Protein AF-A0A4Q0IN74-F1 (afdb_monomer_lite)

Secondary structure (DSSP, 8-state):
--TTS----EEEE-TTTTTSPPEEEESS--B-TTS-B--S-BTTTTEEEEETTEEEE--S-GGG--TT--HHHHHHHHHHHHHHHHHHHHH---GGGTS----

Radius of gyration: 13.14 Å; chains: 1; bounding box: 30×24×35 Å

Structure (mmCIF, N/CA/C/O backbone):
data_AF-A0A4Q0IN74-F1
#
_entry.id   AF-A0A4Q0IN74-F1
#
loop_
_atom_site.group_PDB
_atom_site.id
_atom_site.type_symbol
_atom_site.label_atom_id
_atom_site.label_alt_id
_atom_site.label_comp_id
_atom_site.label_asym_id
_atom_site.label_entity_id
_atom_site.label_seq_id
_atom_site.pdbx_PDB_ins_code
_atom_site.Cartn_x
_atom_site.Cartn_y
_atom_site.Cartn_z
_atom_site.occupancy
_atom_site.B_iso_or_equiv
_atom_site.auth_seq_id
_atom_site.auth_comp_id
_atom_site.auth_asym_id
_atom_site.auth_atom_id
_atom_site.pdbx_PDB_model_num
ATOM 1 N N . MET A 1 1 ? -3.597 -13.195 2.644 1.00 80.94 1 MET A N 1
ATOM 2 C CA . MET A 1 1 ? -4.027 -13.223 4.054 1.00 80.94 1 MET A CA 1
ATOM 3 C C . MET A 1 1 ? -3.033 -12.430 4.891 1.00 80.94 1 MET A C 1
ATOM 5 O O . MET A 1 1 ? -1.827 -12.595 4.692 1.00 80.94 1 MET A O 1
ATOM 9 N N . THR A 1 2 ? -3.526 -11.534 5.739 1.00 93.50 2 THR A N 1
ATOM 10 C CA . THR A 1 2 ? -2.748 -10.815 6.757 1.00 93.50 2 THR A CA 1
ATOM 11 C C . THR A 1 2 ? -2.575 -11.670 8.013 1.00 93.50 2 THR A C 1
ATOM 13 O O . THR A 1 2 ? -3.188 -12.731 8.134 1.00 93.50 2 THR A O 1
ATOM 16 N N . ASN A 1 3 ? -1.730 -11.238 8.947 1.00 92.62 3 ASN A N 1
ATOM 17 C CA . ASN A 1 3 ? -1.408 -11.996 10.160 1.00 92.62 3 ASN A CA 1
ATOM 18 C C . ASN A 1 3 ? -2.602 -12.161 11.116 1.00 92.62 3 ASN A C 1
ATOM 20 O O . ASN A 1 3 ? -2.602 -13.066 11.942 1.00 92.62 3 ASN A O 1
ATOM 24 N N . ASP A 1 4 ? -3.622 -11.312 10.997 1.00 92.25 4 ASP A N 1
ATOM 25 C CA . ASP A 1 4 ? -4.891 -11.399 11.727 1.00 92.25 4 ASP A CA 1
ATOM 26 C C . ASP A 1 4 ? -6.000 -12.136 10.950 1.00 92.25 4 ASP A C 1
ATOM 28 O O . ASP A 1 4 ? -7.163 -12.120 11.349 1.00 92.25 4 ASP A O 1
ATOM 32 N N . GLY A 1 5 ? -5.655 -12.801 9.842 1.00 93.31 5 GLY A N 1
ATOM 33 C CA . GLY A 1 5 ? -6.567 -13.666 9.090 1.00 93.31 5 GLY A CA 1
ATOM 34 C C . GLY A 1 5 ? -7.418 -12.955 8.036 1.00 93.31 5 GLY A C 1
ATOM 35 O O . GLY A 1 5 ? -8.136 -13.624 7.290 1.00 93.31 5 GLY A O 1
ATOM 36 N N . LYS A 1 6 ? -7.328 -11.625 7.894 1.00 95.88 6 LYS A N 1
ATOM 37 C CA . LYS A 1 6 ? -8.041 -10.901 6.831 1.00 95.88 6 LYS A CA 1
ATOM 38 C C . LYS A 1 6 ? -7.501 -11.268 5.444 1.00 95.88 6 LYS A C 1
ATOM 40 O O . LYS A 1 6 ? -6.294 -11.358 5.200 1.00 95.88 6 LYS A O 1
ATOM 45 N N . CYS A 1 7 ? -8.411 -11.510 4.503 1.00 96.56 7 CYS A N 1
ATOM 46 C CA . CYS A 1 7 ? -8.075 -11.841 3.123 1.00 96.56 7 CYS A CA 1
ATOM 47 C C . CYS A 1 7 ? -8.364 -10.650 2.211 1.00 96.56 7 CYS A C 1
ATOM 49 O O . CYS A 1 7 ? -9.425 -10.045 2.310 1.00 96.56 7 CYS A O 1
ATOM 51 N N . PHE A 1 8 ? -7.417 -10.354 1.325 1.00 97.62 8 PHE A N 1
ATOM 52 C CA . PHE A 1 8 ? -7.497 -9.293 0.331 1.00 97.62 8 PHE A CA 1
ATOM 53 C C . PHE A 1 8 ? -7.029 -9.861 -1.003 1.00 97.62 8 PHE A C 1
ATOM 55 O O . PHE A 1 8 ? -6.064 -10.635 -1.035 1.00 97.62 8 PHE A O 1
ATOM 62 N N . VAL A 1 9 ? -7.686 -9.458 -2.086 1.00 98.12 9 VAL A N 1
ATOM 63 C CA . VAL A 1 9 ? -7.279 -9.796 -3.451 1.00 98.12 9 VAL A CA 1
ATOM 64 C C . VAL A 1 9 ? -6.498 -8.620 -4.018 1.00 98.12 9 VAL A C 1
ATOM 66 O O . VAL A 1 9 ? -6.969 -7.484 -3.987 1.00 98.12 9 VAL A O 1
ATOM 69 N N . LEU A 1 10 ? -5.283 -8.890 -4.500 1.00 98.19 10 LEU A N 1
ATOM 70 C CA . LEU A 1 10 ? -4.440 -7.889 -5.144 1.00 98.19 10 LEU A CA 1
ATOM 71 C C . LEU A 1 10 ? -4.510 -8.041 -6.660 1.00 98.19 10 LEU A C 1
ATOM 73 O O . LEU A 1 10 ? -4.196 -9.102 -7.196 1.00 98.19 10 LEU A O 1
ATOM 77 N N . ASN A 1 11 ? -4.825 -6.947 -7.344 1.00 98.25 11 ASN A N 1
ATOM 78 C CA . ASN A 1 11 ? -4.741 -6.841 -8.791 1.00 98.25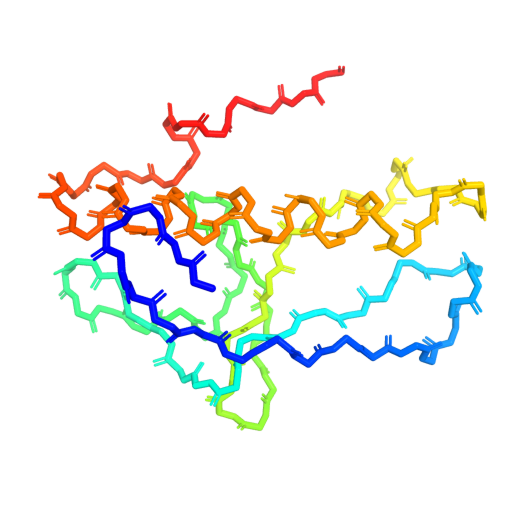 11 ASN A CA 1
ATOM 79 C C . ASN A 1 11 ? -3.444 -6.116 -9.176 1.00 98.25 11 ASN A C 1
ATOM 81 O O . ASN A 1 11 ? -3.310 -4.910 -8.956 1.00 98.25 11 ASN A O 1
ATOM 85 N N . ILE A 1 12 ? -2.478 -6.850 -9.733 1.00 98.00 12 ILE A N 1
ATOM 86 C CA . ILE A 1 12 ? -1.190 -6.304 -10.186 1.00 98.00 12 ILE A CA 1
ATOM 87 C C . ILE A 1 12 ? -1.249 -6.112 -11.704 1.00 98.00 12 ILE A C 1
ATOM 89 O O . ILE A 1 12 ? -1.257 -7.076 -12.469 1.00 98.00 12 ILE A O 1
ATOM 93 N N . ARG A 1 13 ? -1.273 -4.856 -12.158 1.00 97.50 13 ARG A N 1
ATOM 94 C CA . ARG A 1 13 ? -1.326 -4.504 -13.582 1.00 97.50 13 ARG A CA 1
ATOM 95 C C . ARG A 1 13 ? 0.084 -4.436 -14.161 1.00 97.50 13 ARG A C 1
ATOM 97 O O . ARG A 1 13 ? 0.853 -3.546 -13.812 1.00 97.50 13 ARG A O 1
ATOM 104 N N . LEU A 1 14 ? 0.391 -5.346 -15.084 1.00 96.81 14 LEU A N 1
ATOM 105 C CA . LEU A 1 14 ? 1.731 -5.516 -15.666 1.00 96.81 14 LEU A CA 1
ATOM 106 C C . LEU A 1 14 ? 2.001 -4.670 -16.919 1.00 96.81 14 LEU A C 1
ATOM 108 O O . LEU A 1 14 ? 3.072 -4.780 -17.510 1.00 96.81 14 LEU A O 1
ATOM 112 N N . SER A 1 15 ? 1.059 -3.823 -17.338 1.00 94.38 15 SER A N 1
ATOM 113 C CA . SER A 1 15 ? 1.269 -2.933 -18.485 1.00 94.38 15 SER A CA 1
ATOM 114 C C . SER A 1 15 ? 2.459 -2.007 -18.222 1.00 94.38 15 SER A C 1
ATOM 116 O O . SER A 1 15 ? 2.410 -1.204 -17.293 1.00 94.38 15 SER A O 1
ATOM 118 N N . GLY A 1 16 ? 3.514 -2.119 -19.033 1.00 92.50 16 GLY A N 1
ATOM 119 C CA . GLY A 1 16 ? 4.746 -1.335 -18.893 1.00 92.50 16 GLY A CA 1
ATOM 120 C C . GLY A 1 16 ? 5.785 -1.917 -17.927 1.00 92.50 16 GLY A C 1
ATOM 121 O O . GLY A 1 16 ? 6.858 -1.337 -17.783 1.00 92.50 16 GLY A O 1
ATOM 122 N N . PHE A 1 17 ? 5.527 -3.054 -17.276 1.00 95.19 17 PHE A N 1
ATOM 123 C CA . PHE A 1 17 ? 6.558 -3.757 -16.507 1.00 95.19 17 PHE A CA 1
ATOM 124 C C . PHE A 1 17 ? 7.582 -4.418 -17.461 1.00 95.19 17 PHE A C 1
ATOM 126 O O . PHE A 1 17 ? 7.162 -5.021 -18.449 1.00 95.19 17 PHE A O 1
ATOM 133 N N . PRO A 1 18 ? 8.903 -4.354 -17.191 1.00 95.38 18 PRO A N 1
ATOM 134 C CA . PRO A 1 18 ? 9.540 -3.752 -16.018 1.00 95.38 18 PRO A CA 1
ATOM 135 C C . PRO A 1 18 ? 9.952 -2.284 -16.198 1.00 95.38 18 PRO A C 1
ATOM 137 O O . PRO A 1 18 ? 10.415 -1.689 -15.237 1.00 95.38 18 PRO A O 1
ATOM 140 N N . THR A 1 19 ? 9.770 -1.679 -17.377 1.00 96.44 19 THR A N 1
ATOM 141 C CA . THR A 1 19 ? 10.175 -0.283 -17.660 1.00 96.44 19 THR A CA 1
ATOM 142 C C . THR A 1 19 ? 9.534 0.770 -16.748 1.00 96.44 19 THR A C 1
ATOM 144 O O . THR A 1 19 ? 10.097 1.841 -16.546 1.00 96.44 19 THR A O 1
ATOM 147 N N . SER A 1 20 ? 8.378 0.465 -16.163 1.00 95.56 20 SER A N 1
ATOM 148 C CA . SER A 1 20 ? 7.707 1.264 -15.137 1.00 95.56 20 SER A CA 1
ATOM 149 C C . SER A 1 20 ? 7.170 0.358 -14.033 1.00 95.56 20 SER A C 1
ATOM 151 O O . SER A 1 20 ? 6.805 -0.793 -14.306 1.00 95.56 20 SER A O 1
ATOM 153 N N . LYS A 1 21 ? 7.047 0.878 -12.804 1.00 95.81 21 LYS A N 1
ATOM 154 C CA . LYS A 1 21 ? 6.431 0.119 -11.710 1.00 95.81 21 LYS A CA 1
ATOM 155 C C . LYS A 1 21 ? 4.994 -0.282 -12.070 1.00 95.81 21 LYS A C 1
ATOM 157 O O . LYS A 1 21 ? 4.242 0.540 -12.601 1.00 95.81 21 LYS A O 1
ATOM 162 N N . PRO A 1 22 ? 4.563 -1.514 -11.754 1.00 97.50 22 PRO A N 1
ATOM 163 C CA . PRO A 1 22 ? 3.189 -1.919 -11.995 1.00 97.50 22 PRO A CA 1
ATOM 164 C C . PRO A 1 22 ? 2.249 -1.152 -11.061 1.00 97.50 22 PRO A C 1
ATOM 166 O O . PRO A 1 22 ? 2.581 -0.863 -9.904 1.00 97.50 22 PRO A O 1
ATOM 169 N N . LYS A 1 23 ? 1.038 -0.855 -11.531 1.00 97.62 23 LYS A N 1
ATOM 170 C CA . LYS A 1 23 ? -0.029 -0.371 -10.645 1.00 97.62 23 LYS A CA 1
ATOM 171 C C . LYS A 1 23 ? -0.585 -1.559 -9.865 1.00 97.62 23 LYS A C 1
ATOM 173 O O . LYS A 1 23 ? -0.814 -2.618 -10.448 1.00 97.62 23 LYS A O 1
ATOM 178 N N . VAL A 1 24 ? -0.797 -1.385 -8.563 1.00 98.31 24 VAL A N 1
ATOM 179 C CA . VAL A 1 24 ? -1.342 -2.437 -7.696 1.00 98.31 24 VAL A CA 1
ATOM 180 C C . VAL A 1 24 ? -2.574 -1.919 -6.982 1.00 98.31 24 VAL A C 1
ATOM 182 O O . VAL A 1 24 ? -2.531 -0.846 -6.380 1.00 98.31 24 VAL A O 1
ATOM 185 N N . TYR A 1 25 ? -3.644 -2.700 -7.042 1.00 98.62 25 TYR A N 1
ATOM 186 C CA . TYR A 1 25 ? -4.928 -2.394 -6.427 1.00 98.62 25 TYR A CA 1
ATOM 187 C C . TYR A 1 25 ? -5.326 -3.496 -5.454 1.00 98.62 25 TYR A C 1
ATOM 189 O O . TYR A 1 25 ? -5.014 -4.664 -5.684 1.00 98.62 25 TYR A O 1
ATOM 197 N N . VAL A 1 26 ? -6.047 -3.131 -4.401 1.00 98.56 26 VAL A N 1
ATOM 198 C CA . VAL A 1 26 ? -6.873 -4.072 -3.637 1.00 98.56 26 VAL A CA 1
ATOM 199 C C . VAL A 1 26 ? -8.231 -4.112 -4.328 1.00 98.56 26 VAL A C 1
ATOM 201 O O . VAL A 1 26 ? -8.782 -3.043 -4.554 1.00 98.56 26 VAL A O 1
ATOM 204 N N . GLU A 1 27 ? -8.773 -5.283 -4.678 1.00 98.19 27 GLU A N 1
ATOM 205 C CA . GLU A 1 27 ? -10.057 -5.404 -5.410 1.00 98.19 27 GLU A CA 1
ATOM 206 C C . GLU A 1 27 ? -11.304 -5.061 -4.561 1.00 98.19 27 GLU A C 1
ATOM 208 O O . GLU A 1 27 ? -12.350 -5.696 -4.650 1.00 98.19 27 GLU A O 1
ATOM 213 N N . GLU A 1 28 ? -11.193 -4.034 -3.727 1.00 98.06 28 GLU A N 1
ATOM 214 C CA . GLU A 1 28 ? -12.256 -3.392 -2.966 1.00 98.06 28 GLU A CA 1
ATOM 215 C C . GLU A 1 28 ? -11.845 -1.951 -2.616 1.00 98.06 28 GLU A C 1
ATOM 217 O O . GLU A 1 28 ? -10.661 -1.594 -2.601 1.00 98.06 28 GLU A O 1
ATOM 222 N N . MET A 1 29 ? -12.834 -1.105 -2.327 1.00 98.44 29 MET A N 1
ATOM 223 C CA . MET A 1 29 ? -12.591 0.238 -1.809 1.00 98.44 29 MET A CA 1
ATOM 224 C C . MET A 1 29 ? -12.360 0.165 -0.301 1.00 98.44 29 MET A C 1
ATOM 226 O O . MET A 1 29 ? -13.286 -0.119 0.463 1.00 98.44 29 MET A O 1
ATOM 230 N N . LEU A 1 30 ? -11.139 0.463 0.132 1.00 98.31 30 LEU A N 1
ATOM 231 C CA . LEU A 1 30 ? -10.789 0.484 1.545 1.00 98.31 30 LEU A CA 1
ATOM 232 C C . LEU A 1 30 ? -11.210 1.795 2.211 1.00 98.31 30 LEU A C 1
ATOM 234 O O . LEU A 1 30 ? -11.432 2.829 1.572 1.00 98.31 30 LEU A O 1
ATOM 238 N N . ARG A 1 31 ? -11.309 1.742 3.539 1.00 98.44 31 ARG A N 1
ATOM 239 C CA . ARG A 1 31 ? -11.602 2.896 4.389 1.00 98.44 31 ARG A CA 1
ATOM 240 C C . ARG A 1 31 ? -10.575 3.023 5.495 1.00 98.44 31 ARG A C 1
ATOM 242 O O . ARG A 1 31 ? -10.090 2.013 6.005 1.00 98.44 31 ARG A O 1
ATOM 249 N N . THR A 1 32 ? -10.301 4.258 5.895 1.00 97.62 32 THR A N 1
ATOM 250 C CA . THR A 1 32 ? -9.599 4.555 7.145 1.00 97.62 32 THR A CA 1
ATOM 251 C C . THR A 1 32 ? -10.430 4.096 8.343 1.00 97.62 32 THR A C 1
ATOM 253 O O . THR A 1 32 ? -11.639 3.868 8.243 1.00 97.62 32 THR A O 1
ATOM 256 N N . LYS A 1 33 ? -9.809 4.045 9.524 1.00 96.94 33 LYS A N 1
ATOM 257 C CA . LYS A 1 33 ? -10.503 3.764 10.785 1.00 96.94 33 LYS A CA 1
ATOM 258 C C . LYS A 1 33 ? -11.625 4.768 11.077 1.00 96.94 33 LYS A C 1
ATOM 260 O O . LYS A 1 33 ? -12.628 4.393 11.674 1.00 96.94 33 LYS A O 1
ATOM 265 N N . SER A 1 34 ? -11.484 6.022 10.642 1.00 96.75 34 SER A N 1
ATOM 266 C CA . SER A 1 34 ? -12.532 7.048 10.759 1.00 96.75 34 SER A CA 1
ATOM 267 C C . SER A 1 34 ? -13.663 6.903 9.730 1.00 96.75 34 SER A C 1
ATOM 269 O O . SER A 1 34 ? -14.615 7.677 9.764 1.00 96.75 34 SER A O 1
ATOM 271 N N . GLY A 1 35 ? -13.578 5.931 8.817 1.00 97.62 35 GLY A N 1
ATOM 272 C CA . GLY A 1 35 ? -14.589 5.653 7.797 1.00 97.62 35 GLY A CA 1
ATOM 273 C C . GLY A 1 35 ? -14.398 6.405 6.477 1.00 97.62 35 GLY A C 1
ATOM 274 O O . GLY A 1 35 ? -15.160 6.162 5.536 1.00 97.62 35 GLY A O 1
ATOM 275 N N . ALA A 1 36 ? -13.385 7.270 6.371 1.00 97.69 36 ALA A N 1
ATOM 276 C CA . ALA A 1 36 ? -13.069 7.985 5.136 1.00 97.69 36 ALA A CA 1
ATOM 277 C C . ALA A 1 36 ? -12.582 7.016 4.051 1.00 97.69 36 ALA A C 1
ATOM 279 O O . ALA A 1 36 ? -11.907 6.031 4.350 1.00 97.69 36 ALA A O 1
ATOM 280 N N . LEU A 1 37 ? -12.930 7.285 2.793 1.00 98.19 37 LEU A N 1
ATOM 281 C CA . LEU A 1 37 ? -12.506 6.464 1.660 1.00 98.19 37 LEU A CA 1
ATOM 282 C C . LEU A 1 37 ? -10.999 6.597 1.410 1.00 98.19 37 LEU A C 1
ATOM 284 O O . LEU A 1 37 ? -10.420 7.669 1.568 1.00 98.19 37 LEU A O 1
ATOM 288 N N . MET A 1 38 ? -10.378 5.497 0.991 1.00 97.94 38 MET A N 1
ATOM 289 C CA . MET A 1 38 ? -9.000 5.448 0.501 1.00 97.94 38 MET A CA 1
ATOM 290 C C . MET A 1 38 ? -8.993 5.444 -1.035 1.00 97.94 38 MET A C 1
ATOM 292 O O . MET A 1 38 ? -8.513 4.506 -1.674 1.00 97.94 38 MET A O 1
ATOM 296 N N . ASP A 1 39 ? -9.594 6.475 -1.627 1.00 98.06 39 ASP A N 1
ATOM 297 C CA . ASP A 1 39 ? -9.850 6.595 -3.068 1.00 98.06 39 ASP A CA 1
ATOM 298 C C . ASP A 1 39 ? -8.889 7.550 -3.801 1.00 98.06 39 ASP A C 1
ATOM 300 O O . ASP A 1 39 ? -8.921 7.677 -5.027 1.00 98.06 39 ASP A O 1
ATOM 304 N N . SER A 1 40 ? -8.014 8.218 -3.056 1.00 97.62 40 SER A N 1
ATOM 305 C CA . SER A 1 40 ? -7.166 9.304 -3.537 1.00 97.62 40 SER A CA 1
ATOM 306 C C . SER A 1 40 ? -5.732 9.178 -3.026 1.00 97.62 40 SER A C 1
ATOM 308 O O . SER A 1 40 ? -5.414 8.366 -2.149 1.00 97.62 40 SER A O 1
ATOM 310 N N . ALA A 1 41 ? -4.831 9.968 -3.616 1.00 96.69 41 ALA A N 1
ATOM 311 C CA . ALA A 1 41 ? -3.439 10.009 -3.197 1.00 96.69 41 ALA A CA 1
ATOM 312 C C . ALA A 1 41 ? -3.322 10.546 -1.763 1.00 96.69 41 ALA A C 1
ATOM 314 O O . ALA A 1 41 ? -3.791 11.641 -1.456 1.00 96.69 41 ALA A O 1
ATOM 315 N N . SER A 1 42 ? -2.679 9.776 -0.888 1.00 95.38 42 SER A N 1
ATOM 316 C CA . SER A 1 42 ? -2.505 10.125 0.521 1.00 95.38 42 SER A CA 1
ATOM 317 C C . SER A 1 42 ? -1.151 9.626 1.000 1.00 95.38 42 SER A C 1
ATOM 319 O O . SER A 1 42 ? -0.918 8.418 1.047 1.00 95.38 42 SER A O 1
ATOM 321 N N . ALA A 1 43 ? -0.260 10.551 1.366 1.00 92.25 43 ALA A N 1
ATOM 322 C CA . ALA A 1 43 ? 1.037 10.189 1.931 1.00 92.25 43 ALA A CA 1
ATOM 323 C C . ALA A 1 43 ? 0.893 9.404 3.255 1.00 92.25 43 ALA A C 1
ATOM 325 O O . ALA A 1 43 ? 1.470 8.323 3.333 1.00 92.25 43 ALA A O 1
ATOM 326 N N . PRO A 1 44 ? 0.053 9.821 4.231 1.00 93.31 44 PRO A N 1
ATOM 327 C CA . PRO A 1 44 ? -0.077 9.088 5.495 1.00 93.31 44 PRO A CA 1
ATOM 328 C C . PRO A 1 44 ? -0.651 7.671 5.369 1.00 93.31 44 PRO A C 1
ATOM 330 O O . PRO A 1 44 ? -0.344 6.799 6.182 1.00 93.31 44 PRO A O 1
ATOM 333 N N . ASN A 1 45 ? -1.491 7.426 4.357 1.00 94.56 45 ASN A N 1
ATOM 334 C CA . ASN A 1 45 ? -2.090 6.110 4.103 1.00 94.56 45 ASN A CA 1
ATOM 335 C C . ASN A 1 45 ? -1.354 5.318 3.012 1.00 94.56 45 ASN A C 1
ATOM 337 O O . ASN A 1 45 ? -1.726 4.186 2.717 1.00 94.56 45 ASN A O 1
ATOM 341 N N . HIS A 1 46 ? -0.320 5.893 2.391 1.00 94.44 46 HIS A N 1
ATOM 342 C CA . HIS A 1 46 ? 0.384 5.301 1.254 1.00 94.44 46 HIS A CA 1
ATOM 343 C C . HIS A 1 46 ? -0.567 4.802 0.149 1.00 94.44 46 HIS A C 1
ATOM 345 O O . HIS A 1 46 ? -0.424 3.686 -0.356 1.00 94.44 46 HIS A O 1
ATOM 351 N N . THR A 1 47 ? -1.540 5.627 -0.237 1.00 96.69 47 THR A N 1
ATOM 352 C CA . THR A 1 47 ? -2.482 5.339 -1.331 1.00 96.69 47 THR A CA 1
ATOM 353 C C . THR A 1 47 ? -2.218 6.228 -2.538 1.00 96.69 47 THR A C 1
ATOM 355 O O . THR A 1 47 ? -1.586 7.281 -2.437 1.00 96.69 47 THR A O 1
ATOM 358 N N . LEU A 1 48 ? -2.701 5.790 -3.698 1.00 97.12 48 LEU A N 1
ATOM 359 C CA . LEU A 1 48 ? -2.741 6.550 -4.948 1.00 97.12 48 LEU A CA 1
ATOM 360 C C . LEU A 1 48 ? -4.196 6.650 -5.431 1.00 97.12 48 LEU A C 1
ATOM 362 O O . LEU A 1 48 ? -5.101 6.100 -4.806 1.00 97.12 48 LEU A O 1
ATOM 366 N N . THR A 1 49 ? -4.427 7.346 -6.543 1.00 97.44 49 THR A N 1
ATOM 367 C CA . THR A 1 49 ? -5.761 7.485 -7.142 1.00 97.44 49 THR A CA 1
ATOM 368 C C . THR A 1 49 ? -6.392 6.121 -7.419 1.00 97.44 49 THR A C 1
ATOM 370 O O . THR A 1 49 ? -5.824 5.299 -8.136 1.00 97.44 49 THR A O 1
ATOM 373 N N . ALA A 1 50 ? -7.576 5.885 -6.861 1.00 97.81 50 ALA A N 1
ATOM 374 C CA . ALA A 1 50 ? -8.320 4.656 -7.081 1.00 97.81 50 ALA A CA 1
ATOM 375 C C . ALA A 1 50 ? -8.750 4.489 -8.542 1.00 97.81 50 ALA A C 1
ATOM 377 O O . ALA A 1 50 ? -8.837 5.435 -9.326 1.00 97.81 50 ALA A O 1
ATOM 378 N N . TRP A 1 51 ? -9.061 3.249 -8.900 1.00 97.88 51 TRP A N 1
ATOM 379 C CA . TRP A 1 51 ? -9.588 2.900 -10.213 1.00 97.88 51 TRP A CA 1
ATOM 380 C C . TRP A 1 51 ? -10.598 1.769 -10.062 1.00 97.88 51 TRP A C 1
ATOM 382 O O . TRP A 1 51 ? -10.366 0.861 -9.277 1.00 97.88 51 TRP A O 1
ATOM 392 N N . ASN A 1 52 ? -11.716 1.809 -10.792 1.00 97.25 52 ASN A N 1
ATOM 393 C CA . ASN A 1 52 ? -12.746 0.759 -10.750 1.00 97.25 52 ASN A CA 1
ATOM 394 C C . ASN A 1 52 ? -13.290 0.458 -9.333 1.00 97.25 52 ASN A C 1
ATOM 396 O O . ASN A 1 52 ? -13.566 -0.687 -8.992 1.00 97.25 52 ASN A O 1
ATOM 400 N N . GLY A 1 53 ? -13.398 1.484 -8.480 1.00 97.88 53 GLY A N 1
ATOM 401 C CA . GLY A 1 53 ? -13.819 1.303 -7.086 1.00 97.88 53 GLY A CA 1
ATOM 402 C C . GLY A 1 53 ? -12.805 0.544 -6.221 1.00 97.88 53 GLY A C 1
ATOM 403 O O . GLY A 1 53 ? -13.183 0.014 -5.184 1.00 97.88 53 GLY A O 1
ATOM 404 N N . TRP A 1 54 ? -11.537 0.485 -6.630 1.00 98.69 54 TRP A N 1
ATOM 405 C CA . TRP A 1 54 ? -10.466 -0.236 -5.943 1.00 98.69 54 TRP A CA 1
ATOM 406 C C . TRP A 1 54 ? -9.390 0.711 -5.429 1.00 98.69 54 TRP A C 1
ATOM 408 O O . TRP A 1 54 ? -8.898 1.567 -6.172 1.00 98.69 54 TRP A O 1
ATOM 418 N N . THR A 1 55 ? -8.981 0.531 -4.174 1.00 98.69 55 THR A N 1
ATOM 419 C CA . THR A 1 55 ? -7.900 1.322 -3.576 1.00 98.69 55 THR A CA 1
ATOM 420 C C . THR A 1 55 ? -6.565 0.976 -4.232 1.00 98.69 55 THR A C 1
ATOM 422 O O . THR A 1 55 ? -6.148 -0.185 -4.249 1.00 98.69 55 THR A O 1
ATOM 425 N N . GLN A 1 56 ? -5.869 1.988 -4.761 1.00 98.38 56 GLN A N 1
ATOM 426 C CA . GLN A 1 56 ? -4.530 1.817 -5.321 1.00 98.38 56 GLN A CA 1
ATOM 427 C C . GLN A 1 56 ? -3.462 1.975 -4.234 1.00 98.38 56 GLN A C 1
ATOM 429 O O . GLN A 1 56 ? -3.457 2.957 -3.491 1.00 98.38 56 GLN A O 1
ATOM 434 N N . LEU A 1 57 ? -2.511 1.042 -4.189 1.00 97.44 57 LEU A N 1
ATOM 435 C CA . LEU A 1 57 ? -1.416 1.046 -3.220 1.00 97.44 57 LEU A CA 1
ATOM 436 C C . LEU A 1 57 ? -0.202 1.824 -3.743 1.00 97.44 57 LEU A C 1
ATOM 438 O O . LEU A 1 57 ? 0.239 1.630 -4.881 1.00 97.44 57 LEU A O 1
ATOM 442 N N . CYS A 1 58 ? 0.400 2.648 -2.886 1.00 94.69 58 CYS A N 1
ATOM 443 C CA . CYS A 1 58 ? 1.732 3.200 -3.107 1.00 94.69 58 CYS A CA 1
ATOM 444 C C . CYS A 1 58 ? 2.782 2.226 -2.552 1.00 94.69 58 CYS A C 1
ATOM 446 O O . CYS A 1 58 ? 2.911 2.065 -1.340 1.00 94.69 58 CYS A O 1
ATOM 448 N N . HIS A 1 59 ? 3.527 1.553 -3.435 1.00 92.94 59 HIS A N 1
ATOM 449 C CA . HIS A 1 59 ? 4.516 0.533 -3.046 1.00 92.94 59 HIS A CA 1
ATOM 450 C C . HIS A 1 59 ? 5.962 0.889 -3.428 1.00 92.94 59 HIS A C 1
ATOM 452 O O . HIS A 1 59 ? 6.891 0.412 -2.792 1.00 92.94 59 HIS A O 1
ATOM 458 N N . TYR A 1 60 ? 6.175 1.787 -4.388 1.00 90.69 60 TYR A N 1
ATOM 459 C CA . TYR A 1 60 ? 7.489 2.337 -4.743 1.00 90.69 60 TYR A CA 1
ATOM 460 C C . TYR A 1 60 ? 7.347 3.812 -5.124 1.00 90.69 60 TYR A C 1
A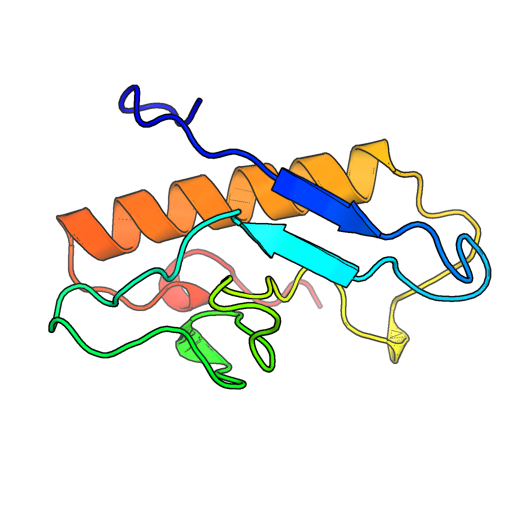TOM 462 O O . TYR A 1 60 ? 6.328 4.201 -5.702 1.00 90.69 60 TYR A O 1
ATOM 470 N N . ASN A 1 61 ? 8.377 4.611 -4.848 1.00 87.44 61 ASN A N 1
ATOM 471 C CA . ASN A 1 61 ? 8.557 5.911 -5.492 1.00 87.44 61 ASN A CA 1
ATOM 472 C C . ASN A 1 61 ? 9.031 5.689 -6.941 1.00 87.44 61 ASN A C 1
ATOM 474 O O . ASN A 1 61 ? 9.842 4.793 -7.176 1.00 87.44 61 ASN A O 1
ATOM 478 N N . ASP A 1 62 ? 8.541 6.487 -7.893 1.00 88.75 62 ASP A N 1
ATOM 479 C CA . ASP A 1 62 ? 8.956 6.419 -9.301 1.00 88.75 62 ASP A CA 1
ATOM 480 C C . ASP A 1 62 ? 10.469 6.636 -9.456 1.00 88.75 62 ASP A C 1
ATOM 482 O O . ASP A 1 62 ? 11.117 5.907 -10.198 1.00 88.75 62 ASP A O 1
ATOM 486 N N . ALA A 1 63 ? 11.055 7.552 -8.676 1.00 91.19 63 ALA A N 1
ATOM 487 C CA . ALA A 1 63 ? 12.498 7.820 -8.694 1.00 91.19 63 ALA A CA 1
ATOM 488 C C . ALA A 1 63 ? 13.362 6.647 -8.185 1.00 91.19 63 ALA A C 1
ATOM 490 O O . ALA A 1 63 ? 14.564 6.617 -8.426 1.00 91.19 63 ALA A O 1
ATOM 491 N N . SER A 1 64 ? 12.764 5.691 -7.470 1.00 89.56 64 SER A N 1
ATOM 492 C CA . SER A 1 64 ? 13.454 4.524 -6.902 1.00 89.56 64 SER A CA 1
ATOM 493 C C . SER A 1 64 ? 13.163 3.233 -7.673 1.00 89.56 64 SER A C 1
ATOM 495 O O . SER A 1 64 ? 13.573 2.154 -7.240 1.00 89.56 64 SER A O 1
ATOM 497 N N . TRP A 1 65 ? 12.403 3.311 -8.768 1.00 94.69 65 TRP A N 1
ATOM 498 C CA . TRP A 1 65 ? 12.097 2.156 -9.598 1.00 94.69 65 TRP A CA 1
ATOM 499 C C . TRP A 1 65 ? 13.250 1.856 -10.557 1.00 94.69 65 TRP A C 1
ATOM 501 O O . TRP A 1 65 ? 13.758 2.744 -11.236 1.00 94.69 65 TRP A O 1
ATOM 511 N N . THR A 1 66 ? 13.628 0.584 -10.652 1.00 94.88 66 THR A N 1
ATOM 512 C CA . THR A 1 66 ? 14.560 0.084 -11.666 1.00 94.88 66 THR A CA 1
ATOM 513 C C . THR A 1 66 ? 13.993 -1.186 -12.288 1.00 94.88 66 THR A C 1
ATOM 515 O O . THR A 1 66 ? 13.192 -1.890 -11.665 1.00 94.88 66 THR A O 1
ATOM 518 N N . ASN A 1 67 ? 14.436 -1.517 -13.502 1.00 96.00 67 ASN A N 1
ATOM 519 C CA . ASN A 1 67 ? 13.963 -2.710 -14.212 1.00 96.00 67 ASN A CA 1
ATOM 520 C C . ASN A 1 67 ? 14.352 -4.027 -13.507 1.00 96.00 67 ASN A C 1
ATOM 522 O O . ASN A 1 67 ? 13.771 -5.069 -13.801 1.00 96.00 67 ASN A O 1
ATOM 526 N N . ASP A 1 68 ? 15.287 -3.976 -12.552 1.00 96.25 68 ASP A N 1
ATOM 527 C CA . ASP A 1 68 ? 15.750 -5.124 -11.762 1.00 96.25 68 ASP A CA 1
ATOM 528 C C . ASP A 1 68 ? 14.838 -5.440 -10.563 1.00 96.25 68 ASP A C 1
ATOM 530 O O . ASP A 1 68 ? 15.039 -6.421 -9.834 1.00 96.25 68 ASP A O 1
ATOM 534 N N . VAL A 1 69 ? 13.827 -4.605 -10.301 1.00 95.69 69 VAL A N 1
ATOM 535 C CA . VAL A 1 69 ? 12.856 -4.864 -9.238 1.00 95.69 69 VAL A CA 1
ATOM 536 C C . VAL A 1 69 ? 11.885 -5.954 -9.688 1.00 95.69 69 VAL A C 1
ATOM 538 O O . VAL A 1 69 ? 11.033 -5.764 -10.553 1.00 95.69 69 VAL A O 1
ATOM 541 N N . SER A 1 70 ? 11.980 -7.119 -9.051 1.00 96.31 70 SER A N 1
ATOM 542 C CA . SER A 1 70 ? 11.107 -8.254 -9.343 1.00 96.31 70 SER A CA 1
ATOM 543 C C . SER A 1 70 ? 9.666 -8.042 -8.862 1.00 96.31 70 SER A C 1
ATOM 545 O O . SER A 1 70 ? 9.405 -7.349 -7.873 1.00 96.31 70 SER A O 1
ATOM 547 N N . LEU A 1 71 ? 8.717 -8.745 -9.494 1.00 96.75 71 LEU A N 1
ATOM 548 C CA . LEU A 1 71 ? 7.326 -8.811 -9.021 1.00 96.75 71 LEU A CA 1
ATOM 549 C C . LEU A 1 71 ? 7.217 -9.336 -7.584 1.00 96.75 71 LEU A C 1
ATOM 551 O O . LEU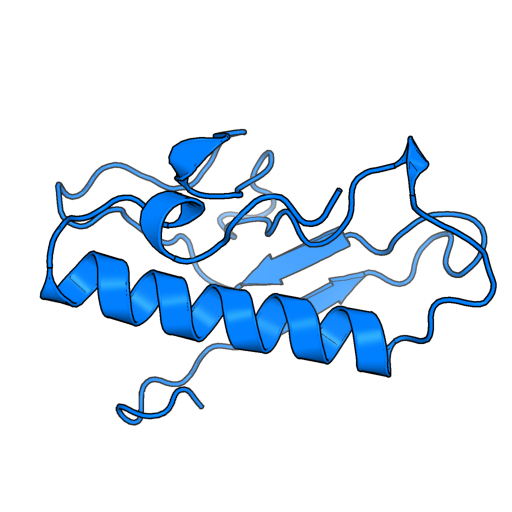 A 1 71 ? 6.318 -8.933 -6.850 1.00 96.75 71 LEU A O 1
ATOM 555 N N . TRP A 1 72 ? 8.158 -10.178 -7.150 1.00 97.19 72 TRP A N 1
ATOM 556 C CA . TRP A 1 72 ? 8.229 -10.639 -5.766 1.00 97.19 72 TRP A CA 1
ATOM 557 C C . TRP A 1 72 ? 8.471 -9.488 -4.779 1.00 97.19 72 TRP A C 1
ATOM 559 O O . TRP A 1 72 ? 7.785 -9.398 -3.763 1.00 97.19 72 TRP A O 1
ATOM 569 N N . LYS A 1 73 ? 9.383 -8.555 -5.091 1.00 95.75 73 LYS A N 1
ATOM 570 C CA . LYS A 1 73 ? 9.612 -7.362 -4.256 1.00 95.75 73 LYS A CA 1
ATOM 571 C C . LYS A 1 73 ? 8.378 -6.458 -4.204 1.00 95.75 73 LYS A C 1
ATOM 573 O O . LYS A 1 73 ? 8.044 -5.956 -3.132 1.00 95.75 73 LYS A O 1
ATOM 578 N N . VAL A 1 74 ? 7.681 -6.290 -5.332 1.00 96.81 74 VAL A N 1
ATOM 579 C CA . VAL A 1 74 ? 6.399 -5.564 -5.384 1.00 96.81 74 VAL A CA 1
ATOM 580 C C . VAL A 1 74 ? 5.376 -6.227 -4.459 1.00 96.81 74 VAL A C 1
ATOM 582 O O . VAL A 1 74 ? 4.823 -5.565 -3.582 1.00 96.81 74 VAL A O 1
ATOM 585 N N . TYR A 1 75 ? 5.181 -7.542 -4.592 1.00 97.00 75 TYR A N 1
ATOM 586 C CA . TYR A 1 75 ? 4.265 -8.305 -3.747 1.00 97.00 75 TYR A CA 1
ATOM 587 C C . TYR A 1 75 ? 4.592 -8.157 -2.258 1.00 97.00 75 TYR A C 1
ATOM 589 O O . TYR A 1 75 ? 3.690 -7.882 -1.470 1.00 97.00 75 TYR A O 1
ATOM 597 N N . LEU A 1 76 ? 5.866 -8.274 -1.866 1.00 96.31 76 LEU A N 1
ATOM 598 C CA . LEU 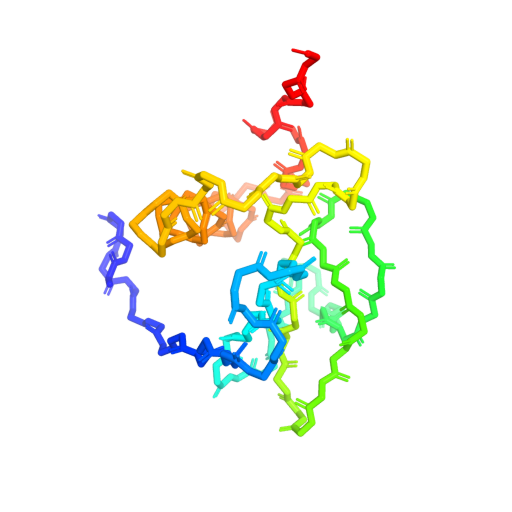A 1 76 ? 6.287 -8.116 -0.471 1.00 96.31 76 LEU A CA 1
ATOM 599 C C . LEU A 1 76 ? 5.918 -6.741 0.094 1.00 96.31 76 LEU A C 1
ATOM 601 O O . LEU A 1 76 ? 5.408 -6.658 1.211 1.00 96.31 76 LEU A O 1
ATOM 605 N N . LYS A 1 77 ? 6.118 -5.664 -0.674 1.00 95.06 77 LYS A N 1
ATOM 606 C CA . LYS A 1 77 ? 5.734 -4.316 -0.234 1.00 95.06 77 LYS A CA 1
ATOM 607 C C . LYS A 1 77 ? 4.220 -4.153 -0.119 1.00 95.06 77 LYS A C 1
ATOM 609 O O . LYS A 1 77 ? 3.757 -3.584 0.864 1.00 95.06 77 LYS A O 1
ATOM 614 N N . CYS A 1 78 ? 3.437 -4.699 -1.049 1.00 97.00 78 CYS A N 1
ATOM 615 C CA . CYS A 1 78 ? 1.974 -4.693 -0.941 1.00 97.00 78 CYS A CA 1
ATOM 616 C C . CYS A 1 78 ? 1.481 -5.535 0.245 1.00 97.00 78 CYS A C 1
ATOM 618 O O . CYS A 1 78 ? 0.572 -5.133 0.966 1.00 97.00 78 CYS A O 1
ATOM 620 N N . ARG A 1 79 ? 2.114 -6.682 0.497 1.00 96.38 79 ARG A N 1
ATOM 621 C CA . ARG A 1 79 ? 1.817 -7.542 1.644 1.00 96.38 79 ARG A CA 1
ATOM 622 C C . ARG A 1 79 ? 2.153 -6.861 2.970 1.00 96.38 79 ARG A C 1
ATOM 624 O O . ARG A 1 79 ? 1.397 -7.026 3.924 1.00 96.38 79 ARG A O 1
ATOM 631 N N . LEU A 1 80 ? 3.243 -6.097 3.030 1.00 95.50 80 LEU A N 1
ATOM 632 C CA . LEU A 1 80 ? 3.571 -5.258 4.181 1.00 95.50 80 LEU A CA 1
ATOM 633 C C . LEU A 1 80 ? 2.541 -4.135 4.348 1.00 95.50 80 LEU A C 1
ATOM 635 O O . LEU A 1 80 ? 2.034 -3.946 5.446 1.00 95.50 80 LEU A O 1
ATOM 639 N N . TRP A 1 81 ? 2.171 -3.446 3.266 1.00 96.38 81 TRP A N 1
ATOM 640 C CA . TRP A 1 81 ? 1.145 -2.400 3.290 1.00 96.38 81 TRP A CA 1
ATOM 641 C C . TRP A 1 81 ? -0.166 -2.907 3.908 1.00 96.38 81 TRP A C 1
ATOM 643 O O . TRP A 1 81 ? -0.710 -2.259 4.798 1.00 96.38 81 TRP A O 1
ATOM 653 N N . LEU A 1 82 ? -0.628 -4.105 3.527 1.00 97.56 82 LEU A N 1
ATOM 654 C CA . LEU A 1 82 ? -1.846 -4.706 4.086 1.00 97.56 82 LEU A CA 1
ATOM 655 C C . LEU A 1 82 ? -1.751 -4.971 5.600 1.00 97.56 82 LEU A C 1
ATOM 657 O O . LEU A 1 82 ? -2.742 -4.804 6.306 1.00 97.56 82 LEU A O 1
ATOM 661 N N . GLU A 1 83 ? -0.576 -5.325 6.128 1.00 97.06 83 GLU A N 1
ATOM 662 C CA . GLU A 1 83 ? -0.382 -5.438 7.585 1.00 97.06 83 GLU A CA 1
ATOM 663 C C . GLU A 1 83 ? -0.494 -4.090 8.281 1.00 97.06 83 GLU A C 1
ATOM 665 O O . GLU A 1 83 ? -1.087 -3.978 9.353 1.00 97.06 83 GLU A O 1
ATOM 670 N N . MET A 1 84 ? 0.075 -3.052 7.672 1.00 95.62 84 MET A N 1
ATOM 671 C CA . MET A 1 84 ? 0.033 -1.706 8.233 1.00 95.62 84 MET A CA 1
ATOM 672 C C . MET A 1 84 ? -1.386 -1.148 8.167 1.00 95.62 84 MET A C 1
ATOM 674 O O . MET A 1 84 ? -1.816 -0.463 9.090 1.00 95.62 84 MET A O 1
ATOM 678 N N . TYR A 1 85 ? -2.153 -1.529 7.144 1.00 96.94 85 TYR A N 1
ATOM 679 C CA . TYR A 1 85 ? -3.580 -1.254 7.073 1.00 96.94 85 TYR A CA 1
ATOM 680 C C . TYR A 1 85 ? -4.337 -1.922 8.232 1.00 96.94 85 TYR A C 1
ATOM 682 O O . TYR A 1 85 ? -5.100 -1.258 8.929 1.00 96.94 85 TYR A O 1
ATOM 690 N N . GLN A 1 86 ? -4.078 -3.199 8.531 1.00 97.00 86 GLN A N 1
ATOM 691 C CA . GLN A 1 86 ? -4.684 -3.852 9.702 1.00 97.00 86 GLN A CA 1
ATOM 692 C C . GLN A 1 86 ? -4.241 -3.211 11.026 1.00 97.00 86 GLN A C 1
ATOM 694 O O . GLN A 1 86 ? -5.044 -3.026 11.944 1.00 97.00 86 GLN A O 1
ATOM 699 N N . ALA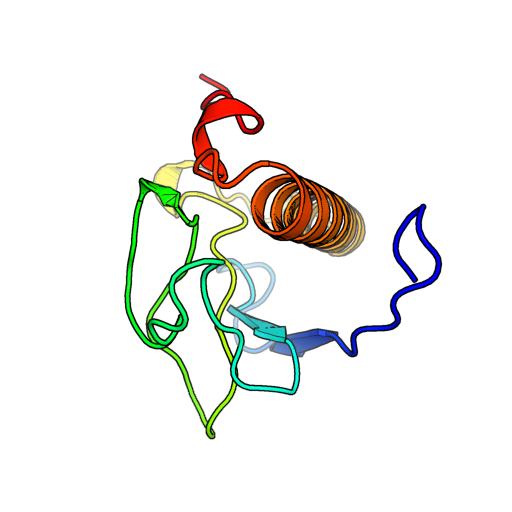 A 1 87 ? -2.974 -2.807 11.146 1.00 96.00 87 ALA A N 1
ATOM 700 C CA . ALA A 1 87 ? -2.492 -2.054 12.300 1.00 96.00 87 ALA A CA 1
ATOM 701 C C . ALA A 1 87 ? -3.224 -0.708 12.450 1.00 96.00 87 ALA A C 1
ATOM 703 O O . ALA A 1 87 ? -3.678 -0.398 13.553 1.00 96.00 87 ALA A O 1
ATOM 704 N N . HIS A 1 88 ? -3.420 0.030 11.354 1.00 96.44 88 HIS A N 1
ATOM 705 C CA . HIS A 1 88 ? -4.224 1.251 11.307 1.00 96.44 88 HIS A CA 1
ATOM 706 C C . HIS A 1 88 ? -5.666 1.000 11.760 1.00 96.44 88 HIS A C 1
ATOM 708 O O . HIS A 1 88 ? -6.167 1.720 12.622 1.00 96.44 88 HIS A O 1
ATOM 714 N N . MET A 1 89 ? -6.323 -0.054 11.268 1.00 97.38 89 MET A N 1
ATOM 715 C CA . MET A 1 89 ? -7.693 -0.383 11.678 1.00 97.38 89 MET A CA 1
ATOM 716 C C . MET A 1 89 ? -7.794 -0.688 13.179 1.00 97.38 89 MET A C 1
ATOM 718 O O . MET A 1 89 ? -8.747 -0.266 13.837 1.00 97.38 89 MET A O 1
ATOM 722 N N . ARG A 1 90 ? -6.781 -1.341 13.762 1.00 95.88 90 ARG A N 1
ATOM 723 C CA . ARG A 1 90 ? -6.735 -1.615 15.207 1.00 95.88 90 ARG A CA 1
ATOM 724 C C . ARG A 1 90 ? -6.473 -0.356 16.028 1.00 95.88 90 ARG A C 1
ATOM 726 O O . ARG A 1 90 ? -7.201 -0.080 16.979 1.00 95.88 90 ARG A O 1
ATOM 733 N N . THR A 1 91 ? -5.477 0.449 15.671 1.00 95.94 91 THR A N 1
ATOM 734 C CA . THR A 1 91 ? -4.977 1.525 16.548 1.00 95.94 91 THR A CA 1
ATOM 735 C C . THR A 1 91 ? -5.518 2.908 16.199 1.00 95.94 91 THR A C 1
ATOM 737 O O . THR A 1 91 ? -5.748 3.714 17.091 1.00 95.94 91 THR A O 1
ATOM 740 N N . GLY A 1 92 ? -5.786 3.174 14.924 1.00 95.00 92 GLY A N 1
ATOM 741 C CA . GLY A 1 92 ? -6.070 4.505 14.385 1.00 95.00 92 GLY A CA 1
ATOM 742 C C . GLY A 1 92 ? -4.826 5.315 14.031 1.00 95.00 92 GLY A C 1
ATOM 743 O O . GLY A 1 92 ? -4.967 6.420 13.521 1.00 95.00 92 GLY A O 1
ATOM 744 N N . LYS A 1 93 ? -3.617 4.786 14.263 1.00 94.75 93 LYS A N 1
ATOM 745 C CA . LYS A 1 93 ? -2.382 5.425 13.792 1.00 94.75 93 LYS A CA 1
ATOM 746 C C . LYS A 1 93 ? -2.311 5.339 12.271 1.00 94.75 93 LYS A C 1
ATOM 748 O O . LYS A 1 93 ? -2.702 4.321 11.704 1.00 94.75 93 LYS A O 1
ATOM 753 N N . ASN A 1 94 ? -1.823 6.391 11.622 1.00 91.00 94 ASN A N 1
ATOM 754 C CA . ASN A 1 94 ? -1.605 6.401 10.176 1.00 91.00 94 ASN A CA 1
ATOM 755 C C . ASN A 1 94 ? -0.611 5.306 9.757 1.00 91.00 94 ASN A C 1
ATOM 757 O O . ASN A 1 94 ? 0.126 4.767 10.583 1.00 91.00 94 ASN A O 1
ATOM 761 N N . MET A 1 95 ? -0.620 4.935 8.480 1.00 91.56 95 MET A N 1
ATOM 762 C CA . MET A 1 95 ? 0.204 3.828 7.990 1.00 91.56 95 MET A CA 1
ATOM 763 C C . MET A 1 95 ? 1.693 4.194 7.937 1.00 91.56 95 MET A C 1
ATOM 765 O O . MET A 1 95 ? 2.537 3.338 8.202 1.00 91.56 95 MET A O 1
ATOM 769 N N . ASP A 1 96 ? 2.005 5.463 7.675 1.00 89.25 96 ASP A N 1
ATOM 770 C CA . ASP A 1 96 ? 3.354 6.047 7.721 1.00 89.25 96 ASP A CA 1
ATOM 771 C C . ASP A 1 96 ? 4.031 5.946 9.102 1.00 89.25 96 ASP A C 1
ATOM 773 O O . ASP A 1 96 ? 5.250 5.841 9.183 1.00 89.25 96 ASP A O 1
ATOM 777 N N . TYR A 1 97 ? 3.259 5.872 10.192 1.00 88.19 97 TYR A N 1
ATOM 778 C CA . TYR A 1 97 ? 3.784 5.603 11.536 1.00 88.19 97 TYR A CA 1
ATOM 779 C C . TYR A 1 97 ? 4.537 4.266 11.613 1.00 88.19 97 TYR A C 1
ATOM 781 O O . TYR A 1 97 ? 5.446 4.101 12.426 1.00 88.19 97 TYR A O 1
ATOM 789 N N . TYR A 1 98 ? 4.133 3.292 10.798 1.00 86.19 98 TYR A N 1
ATOM 790 C CA . TYR A 1 98 ? 4.742 1.968 10.761 1.00 86.19 98 TYR A CA 1
ATOM 791 C C . TYR A 1 98 ? 5.662 1.775 9.550 1.00 86.19 98 TYR A C 1
ATOM 793 O O . TYR A 1 98 ? 6.631 1.016 9.610 1.00 86.19 98 TYR A O 1
ATOM 801 N N . LEU A 1 99 ? 5.352 2.456 8.447 1.00 74.75 99 LEU A N 1
ATOM 802 C CA . LEU A 1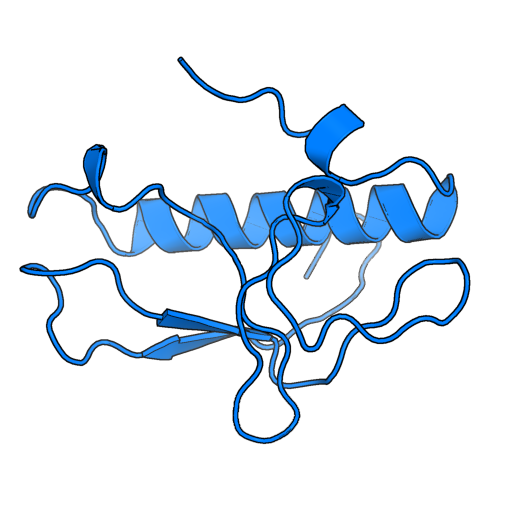 99 ? 6.159 2.507 7.238 1.00 74.75 99 LEU A CA 1
ATOM 803 C C . LEU A 1 99 ? 7.101 3.706 7.328 1.00 74.75 99 LEU A C 1
ATOM 805 O O . LEU A 1 99 ? 6.849 4.752 6.734 1.00 74.75 99 LEU A O 1
ATOM 809 N N . ASN A 1 100 ? 8.218 3.550 8.039 1.00 66.38 100 ASN A N 1
ATOM 810 C CA . ASN A 1 100 ? 9.289 4.534 7.922 1.00 66.38 100 ASN A CA 1
ATOM 811 C C . ASN A 1 100 ? 9.703 4.630 6.448 1.00 66.38 100 ASN A C 1
ATOM 813 O O . ASN A 1 100 ? 9.957 3.604 5.806 1.00 66.38 100 ASN A O 1
ATOM 817 N N . HIS A 1 101 ? 9.760 5.856 5.919 1.00 54.69 101 HIS A N 1
ATOM 818 C CA . HIS A 1 101 ? 10.321 6.106 4.597 1.00 54.69 101 HIS A CA 1
ATOM 819 C C . HIS A 1 101 ? 11.720 5.490 4.570 1.00 54.69 101 HIS A C 1
ATOM 821 O O . HIS A 1 101 ? 12.594 5.875 5.346 1.00 54.69 101 HIS A O 1
ATOM 827 N N . GLN A 1 102 ? 11.908 4.474 3.729 1.00 45.94 102 GLN A N 1
ATOM 828 C CA . GLN A 1 102 ? 13.238 3.933 3.505 1.00 45.94 102 GLN A CA 1
ATOM 829 C C . GLN A 1 102 ? 13.968 4.942 2.628 1.00 45.94 102 GLN A C 1
ATOM 831 O O . GLN A 1 102 ? 13.605 5.111 1.462 1.00 45.94 102 GLN A O 1
ATOM 836 N N . HIS A 1 103 ? 14.887 5.673 3.257 1.00 38.72 103 HIS A N 1
ATOM 837 C CA . HIS A 1 103 ? 15.872 6.510 2.584 1.00 38.72 103 HIS A CA 1
ATOM 838 C C . HIS A 1 103 ? 16.799 5.653 1.723 1.00 38.72 103 HIS A C 1
ATOM 840 O O . HIS A 1 103 ? 17.109 4.515 2.151 1.00 38.72 103 HIS A O 1
#

pLDDT: mean 93.68, std 9.46, range [38.72, 98.69]

Foldseek 3Di:
DAPVPDDWDKDWACVCPPVFHTKIWTPAFDAFLVRHTLQDDDPLLQWHHDDPRTTIHNQDDRVPGDNPDDPVSSVVSVNLSVNLRVVRNVPVGTSCVVVPPDD

Sequence (103 aa):
MTNDGKCFVLNIRLSGFPTSKPKVYVEEMLRTKSGALMDSASAPNHTLTAWNGWTQLCHYNDASWTNDVSLWKVYLKCRLWLEMYQAHMRTGKNMDYYLNHQH